Protein AF-A0AAW2WDC1-F1 (afdb_monomer_lite)

Sequence (67 aa):
MTKSVLSDRLAMWYLQLQQFEIAYVPQKVVKGQVLTDFLADHPIPAEWELSDDLPDKGVLVIEITPP

Foldseek 3Di:
DDDDPVNVVVVVVCVVCVVDPDDDDDDPDDDVVVVVVVCVVVPDPPPPPPPPVPPPPDPPPPPPDDD

Structure (mmCIF, N/CA/C/O backbone):
data_AF-A0AAW2WDC1-F1
#
_entry.id   AF-A0AAW2WDC1-F1
#
loop_
_atom_site.group_PDB
_atom_site.id
_atom_site.type_symbol
_atom_site.label_atom_id
_atom_site.label_alt_id
_atom_site.label_comp_id
_atom_site.label_asym_id
_atom_site.label_entity_id
_atom_site.label_seq_id
_atom_site.pdbx_PDB_ins_code
_atom_site.Cartn_x
_atom_site.Cartn_y
_atom_site.Cartn_z
_atom_site.occupancy
_atom_site.B_iso_or_equiv
_atom_site.auth_seq_id
_atom_site.auth_comp_id
_atom_site.auth_asym_id
_atom_site.auth_atom_id
_atom_site.pdbx_PDB_model_num
ATOM 1 N N . MET A 1 1 ? -2.650 10.964 29.616 1.00 43.53 1 MET A N 1
ATOM 2 C CA . MET A 1 1 ? -3.078 10.649 28.238 1.00 43.53 1 MET A CA 1
ATOM 3 C C . MET A 1 1 ? -1.893 10.030 27.519 1.00 43.53 1 MET A C 1
ATOM 5 O O . MET A 1 1 ? -0.949 10.740 27.204 1.00 43.53 1 MET A O 1
ATOM 9 N N . THR A 1 2 ? -1.868 8.708 27.368 1.00 51.38 2 THR A N 1
ATOM 10 C CA . THR A 1 2 ? -0.793 7.998 26.662 1.00 51.38 2 THR A CA 1
ATOM 11 C C . THR A 1 2 ? -1.026 8.132 25.163 1.00 51.38 2 THR A C 1
ATOM 13 O O . THR A 1 2 ? -1.971 7.549 24.632 1.00 51.38 2 THR A O 1
ATOM 16 N N . LYS A 1 3 ? -0.199 8.925 24.484 1.00 57.84 3 LYS A N 1
ATOM 17 C CA . LYS A 1 3 ? -0.161 8.946 23.021 1.00 57.84 3 LYS A CA 1
ATOM 18 C C . LYS A 1 3 ? 0.307 7.556 22.577 1.00 57.84 3 LYS A C 1
ATOM 20 O O . LYS A 1 3 ? 1.344 7.086 23.040 1.00 57.84 3 LYS A O 1
ATOM 25 N N . SER A 1 4 ? -0.512 6.835 21.816 1.00 63.59 4 SER A N 1
ATOM 26 C CA . SER A 1 4 ? -0.155 5.484 21.388 1.00 63.59 4 SER A CA 1
ATOM 27 C C . SER A 1 4 ? 0.959 5.571 20.345 1.00 63.59 4 SER A C 1
ATOM 29 O O . SER A 1 4 ? 0.896 6.398 19.439 1.00 63.59 4 SER A O 1
ATOM 31 N N . VAL A 1 5 ? 1.959 4.691 20.442 1.00 62.09 5 VAL A N 1
ATOM 32 C CA . VAL A 1 5 ? 3.078 4.586 19.480 1.00 62.09 5 VAL A CA 1
ATOM 33 C C . VAL A 1 5 ? 2.574 4.466 18.030 1.00 62.09 5 VAL A C 1
ATOM 35 O O . VAL A 1 5 ? 3.202 4.957 17.095 1.00 62.09 5 VAL A O 1
ATOM 38 N N . LEU A 1 6 ? 1.386 3.880 17.844 1.00 63.94 6 LEU A N 1
ATOM 39 C CA . LEU A 1 6 ? 0.698 3.779 16.555 1.00 63.94 6 LEU A CA 1
ATOM 40 C C . LEU A 1 6 ? 0.335 5.146 15.956 1.00 63.94 6 LEU A C 1
ATOM 42 O O . LEU A 1 6 ? 0.486 5.337 14.753 1.00 63.94 6 LEU A O 1
ATOM 46 N N . SER A 1 7 ? -0.107 6.104 16.777 1.00 74.12 7 SER A N 1
ATOM 47 C CA . SER A 1 7 ? -0.443 7.454 16.311 1.00 74.12 7 SER A CA 1
ATOM 48 C C . SER A 1 7 ? 0.788 8.207 15.811 1.00 74.12 7 SER A C 1
ATOM 50 O O . SER A 1 7 ? 0.679 8.971 14.856 1.00 74.12 7 SER A O 1
ATOM 52 N N . ASP A 1 8 ? 1.945 7.997 16.440 1.00 77.06 8 ASP A N 1
ATOM 53 C CA . ASP A 1 8 ? 3.193 8.649 16.037 1.00 77.06 8 ASP A CA 1
ATOM 54 C C . ASP A 1 8 ? 3.756 8.022 14.748 1.00 77.06 8 ASP A C 1
ATOM 56 O O . ASP A 1 8 ? 4.177 8.743 13.845 1.00 77.06 8 ASP A O 1
ATOM 60 N N . ARG A 1 9 ? 3.667 6.692 14.594 1.00 79.25 9 ARG A N 1
ATOM 61 C CA . ARG A 1 9 ? 4.066 5.998 13.355 1.00 79.25 9 ARG A CA 1
ATOM 62 C C . ARG A 1 9 ? 3.195 6.399 12.163 1.00 79.25 9 ARG A C 1
ATOM 64 O O . ARG A 1 9 ? 3.719 6.619 11.077 1.00 79.25 9 ARG A O 1
ATOM 71 N N . LEU A 1 10 ? 1.881 6.530 12.354 1.00 82.94 10 LEU A N 1
ATOM 72 C CA . LEU A 1 10 ? 0.979 7.003 11.297 1.00 82.94 10 LEU A CA 1
ATOM 73 C C . LEU A 1 10 ? 1.282 8.445 10.875 1.00 82.94 10 LEU A C 1
ATOM 75 O O . LEU A 1 10 ? 1.204 8.747 9.689 1.00 82.94 10 LEU A O 1
ATOM 79 N N . ALA A 1 11 ? 1.665 9.318 11.810 1.00 83.44 11 ALA A N 1
ATOM 80 C CA . ALA A 1 11 ? 2.059 10.688 11.488 1.00 83.44 11 ALA A CA 1
ATOM 81 C C . ALA A 1 11 ? 3.353 10.742 10.654 1.00 83.44 11 ALA A C 1
ATOM 83 O O . ALA A 1 11 ? 3.435 11.523 9.708 1.00 83.44 11 ALA A O 1
ATOM 84 N N . MET A 1 12 ? 4.329 9.879 10.960 1.00 83.00 12 MET A N 1
ATOM 85 C CA . MET A 1 12 ? 5.548 9.732 10.154 1.00 83.00 12 MET A CA 1
ATOM 86 C C . MET A 1 12 ? 5.233 9.263 8.732 1.00 83.00 12 MET A C 1
ATOM 88 O O . MET A 1 12 ? 5.630 9.917 7.769 1.00 83.00 12 MET A O 1
ATOM 92 N N . TRP A 1 13 ? 4.442 8.193 8.600 1.00 83.75 13 TRP A N 1
ATOM 93 C CA . TRP A 1 13 ? 4.004 7.705 7.291 1.00 83.75 13 TRP A CA 1
ATOM 94 C C . TRP A 1 13 ? 3.235 8.764 6.511 1.00 83.75 13 TRP A C 1
ATOM 96 O O . TRP A 1 13 ? 3.478 8.936 5.323 1.00 83.75 13 TRP A O 1
ATOM 106 N N . TYR A 1 14 ? 2.340 9.502 7.169 1.00 85.25 14 TYR A N 1
ATOM 107 C CA . TYR A 1 14 ? 1.604 10.590 6.536 1.00 85.25 14 TYR A CA 1
ATOM 108 C C . TYR A 1 14 ? 2.554 11.641 5.948 1.00 85.25 14 TYR A C 1
ATOM 110 O O . TYR A 1 14 ? 2.408 11.997 4.783 1.00 85.25 14 TYR A O 1
ATOM 118 N N . LEU A 1 15 ? 3.561 12.084 6.710 1.00 85.56 15 LEU A N 1
ATOM 119 C CA . LEU A 1 15 ? 4.535 13.069 6.237 1.00 85.56 15 LEU A CA 1
ATOM 120 C C . LEU A 1 15 ? 5.350 12.552 5.040 1.00 85.56 15 LEU A C 1
ATOM 122 O O . LEU A 1 15 ? 5.529 13.280 4.068 1.00 85.56 15 LEU A O 1
ATOM 126 N N . GLN A 1 16 ? 5.808 11.297 5.088 1.00 83.81 16 GLN A N 1
ATOM 127 C CA . GLN A 1 16 ? 6.587 10.679 4.006 1.00 83.81 16 GLN A CA 1
ATOM 128 C C . GLN A 1 16 ? 5.756 10.463 2.737 1.00 83.81 16 GLN A C 1
ATOM 130 O O . GLN A 1 16 ? 6.261 10.605 1.626 1.00 83.81 16 GLN A O 1
ATOM 135 N N . LEU A 1 17 ? 4.478 10.121 2.893 1.00 86.44 17 LEU A N 1
ATOM 136 C CA . LEU A 1 17 ? 3.587 9.820 1.778 1.00 86.44 17 LEU A CA 1
ATOM 137 C C . LEU A 1 17 ? 2.942 11.070 1.165 1.00 86.44 17 LEU A C 1
ATOM 139 O O . LEU A 1 17 ? 2.455 10.998 0.041 1.00 86.44 17 LEU A O 1
ATOM 143 N N . GLN A 1 18 ? 2.978 12.217 1.854 1.00 88.88 18 GLN A N 1
ATOM 144 C CA . GLN A 1 18 ? 2.355 13.465 1.398 1.00 88.88 18 GLN A CA 1
ATOM 145 C C . GLN A 1 18 ? 2.913 13.974 0.058 1.00 88.88 18 GLN A C 1
ATOM 147 O O . GLN A 1 18 ? 2.231 14.710 -0.649 1.00 88.88 18 GLN A O 1
ATOM 152 N N . GLN A 1 19 ? 4.145 13.604 -0.301 1.00 90.81 19 GLN A N 1
ATOM 153 C CA . GLN A 1 19 ? 4.750 13.997 -1.578 1.00 90.81 19 GLN A CA 1
ATOM 154 C C . GLN A 1 19 ? 4.160 13.263 -2.794 1.00 90.81 19 GLN A C 1
ATOM 156 O O . GLN A 1 19 ? 4.446 13.639 -3.928 1.00 90.81 19 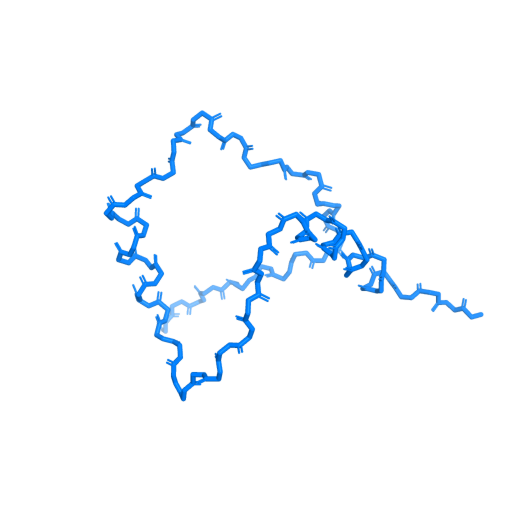GLN A O 1
ATOM 161 N N . PHE A 1 20 ? 3.376 12.206 -2.572 1.00 90.00 20 PHE A N 1
ATOM 162 C CA . PHE A 1 20 ? 2.788 11.391 -3.627 1.00 90.00 20 PHE A CA 1
ATOM 163 C C . PHE A 1 20 ? 1.289 11.673 -3.759 1.00 90.00 20 PHE A C 1
ATOM 165 O O . PHE A 1 20 ? 0.569 11.803 -2.768 1.00 90.00 20 PHE A O 1
AT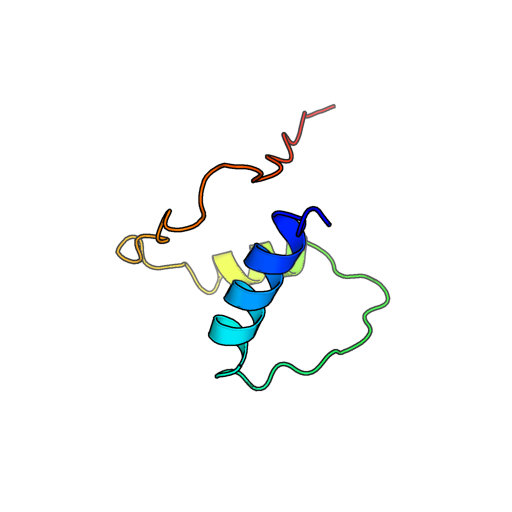OM 172 N N . GLU A 1 21 ? 0.789 11.691 -4.993 1.00 91.25 21 GLU A N 1
ATOM 173 C CA . GLU A 1 21 ? -0.646 11.774 -5.274 1.00 91.25 21 GLU A CA 1
ATOM 174 C C . GLU A 1 21 ? -1.314 10.405 -5.066 1.00 91.25 21 GLU A C 1
ATOM 176 O O . GLU A 1 21 ? -1.603 9.665 -6.006 1.00 91.25 21 GLU A O 1
ATOM 181 N N . ILE A 1 22 ? -1.529 10.032 -3.803 1.00 87.88 22 ILE A N 1
ATOM 182 C CA . ILE A 1 22 ? -2.158 8.757 -3.447 1.00 87.88 22 ILE A CA 1
ATOM 183 C C . ILE A 1 22 ? -3.678 8.920 -3.473 1.00 87.88 22 ILE A C 1
ATOM 185 O O . ILE A 1 22 ? -4.274 9.537 -2.590 1.00 87.88 22 ILE A O 1
ATOM 189 N N . ALA A 1 23 ? -4.321 8.317 -4.470 1.00 89.88 23 ALA A N 1
ATOM 190 C CA . ALA A 1 23 ? -5.771 8.210 -4.533 1.00 89.88 23 ALA A CA 1
ATOM 191 C C . ALA A 1 23 ? -6.238 6.869 -3.952 1.00 89.88 23 ALA A C 1
ATOM 193 O O . ALA A 1 23 ? -5.769 5.801 -4.350 1.00 89.88 23 ALA A O 1
ATOM 194 N N . TYR A 1 24 ? -7.207 6.908 -3.034 1.00 85.25 24 TYR A N 1
ATOM 195 C CA . TYR A 1 24 ? -7.869 5.689 -2.580 1.00 85.25 24 TYR A CA 1
ATOM 196 C C . TYR A 1 24 ? -8.831 5.184 -3.658 1.00 85.25 24 TYR A C 1
ATOM 198 O O . TYR A 1 24 ? -9.792 5.866 -4.016 1.00 85.25 24 TYR A O 1
ATOM 206 N N . VAL A 1 25 ? -8.594 3.963 -4.138 1.00 84.88 25 VAL A N 1
ATOM 207 C CA . VAL A 1 25 ? -9.474 3.280 -5.090 1.00 84.88 25 VAL A CA 1
ATOM 208 C C . VAL A 1 25 ? -10.019 2.015 -4.425 1.00 84.88 25 VAL A C 1
ATOM 210 O O . VAL A 1 25 ? -9.242 1.100 -4.141 1.00 84.88 25 VAL A O 1
ATOM 213 N N . PRO A 1 26 ? -11.336 1.920 -4.160 1.00 84.31 26 PRO A N 1
ATOM 214 C CA . PRO A 1 26 ? -11.912 0.731 -3.551 1.00 84.31 26 PRO A CA 1
ATOM 215 C C . PRO A 1 26 ? -11.782 -0.466 -4.501 1.00 84.31 26 PRO A C 1
ATOM 217 O O . PRO A 1 26 ? -12.322 -0.474 -5.607 1.00 84.31 26 PRO A O 1
ATOM 220 N N . GLN A 1 27 ? -11.077 -1.500 -4.051 1.00 78.69 27 GLN A N 1
ATOM 221 C CA . GLN A 1 27 ? -10.885 -2.758 -4.772 1.00 78.69 27 GLN A CA 1
ATOM 222 C C . GLN A 1 27 ? -11.656 -3.865 -4.047 1.00 78.69 27 GLN A C 1
ATOM 224 O O . GLN A 1 27 ? -11.532 -4.020 -2.834 1.00 78.69 27 GLN A O 1
ATOM 229 N N . LYS A 1 28 ? -12.456 -4.651 -4.779 1.00 77.19 28 LYS A N 1
ATOM 230 C CA . LYS A 1 28 ? -13.220 -5.772 -4.190 1.00 77.19 28 LYS A CA 1
ATOM 231 C C . LYS A 1 28 ? -12.319 -6.929 -3.749 1.00 77.19 28 LYS A C 1
ATOM 233 O O . LYS A 1 28 ? -12.689 -7.677 -2.853 1.00 77.19 28 LYS A O 1
ATOM 238 N N . VAL A 1 29 ? -11.162 -7.073 -4.392 1.00 73.81 29 VAL A N 1
ATOM 239 C CA . VAL A 1 29 ? -10.113 -8.037 -4.061 1.00 73.81 29 VAL A CA 1
ATOM 240 C C . VAL A 1 29 ? -8.784 -7.389 -4.421 1.00 73.81 29 VAL A C 1
ATOM 242 O O . VAL A 1 29 ? -8.594 -6.989 -5.565 1.00 73.81 29 VAL A O 1
ATOM 245 N N . VAL A 1 30 ? -7.858 -7.317 -3.471 1.00 71.12 30 VAL A N 1
ATOM 246 C CA . VAL A 1 30 ? -6.454 -7.008 -3.758 1.00 71.12 30 VAL A CA 1
ATOM 247 C C . VAL A 1 30 ? -5.721 -8.339 -3.751 1.00 71.12 30 VAL A C 1
ATOM 249 O O . VAL A 1 30 ? -5.519 -8.945 -2.701 1.00 71.12 30 VAL A O 1
ATOM 252 N N . LYS A 1 31 ? -5.399 -8.861 -4.934 1.00 75.81 31 LYS A N 1
ATOM 253 C CA . LYS A 1 31 ? -4.688 -10.135 -5.039 1.00 75.81 31 LYS A CA 1
ATOM 254 C C . LYS A 1 31 ? -3.214 -9.866 -4.742 1.00 75.81 31 LYS A C 1
ATOM 256 O O . LYS A 1 31 ? -2.558 -9.207 -5.540 1.00 75.81 31 LYS A O 1
ATOM 261 N N . GLY A 1 32 ? -2.695 -10.385 -3.627 1.00 74.31 32 GLY A N 1
ATOM 262 C CA . GLY A 1 32 ? -1.281 -10.218 -3.246 1.00 74.31 32 GLY A CA 1
ATOM 263 C C . GLY A 1 32 ? -0.304 -10.654 -4.345 1.00 74.31 32 GLY A C 1
ATOM 264 O O . GLY A 1 32 ? 0.736 -10.033 -4.521 1.00 74.31 32 GLY A O 1
ATOM 265 N N . GLN A 1 33 ? -0.714 -11.626 -5.168 1.00 78.56 33 GLN A N 1
ATOM 266 C CA . GLN A 1 33 ? 0.022 -12.050 -6.358 1.00 78.56 33 GLN A CA 1
ATOM 267 C C . GLN A 1 33 ? 0.347 -10.894 -7.315 1.00 78.56 33 GLN A C 1
ATOM 269 O O . GLN A 1 33 ? 1.435 -10.868 -7.860 1.00 78.56 33 GLN A O 1
ATOM 274 N N . VAL A 1 34 ? -0.554 -9.920 -7.490 1.00 80.69 34 VAL A N 1
ATOM 275 C CA . VAL A 1 34 ? -0.330 -8.789 -8.410 1.00 80.69 34 VAL A CA 1
ATOM 276 C C . VAL A 1 34 ? 0.857 -7.943 -7.959 1.00 80.69 34 VAL A C 1
ATOM 278 O O . VAL A 1 34 ? 1.598 -7.443 -8.796 1.00 80.69 34 VAL A O 1
ATOM 281 N N . LEU A 1 35 ? 1.070 -7.812 -6.645 1.00 80.81 35 LEU A N 1
ATOM 282 C CA . LEU A 1 35 ? 2.246 -7.125 -6.120 1.00 80.81 35 LEU A CA 1
ATOM 283 C C . LEU A 1 35 ? 3.520 -7.931 -6.400 1.00 80.81 35 LEU A C 1
ATOM 285 O O . LEU A 1 35 ? 4.521 -7.359 -6.814 1.00 80.81 35 LEU A O 1
ATOM 289 N N . THR A 1 36 ? 3.479 -9.250 -6.203 1.00 81.38 36 THR A N 1
ATOM 290 C CA . THR A 1 36 ? 4.618 -10.137 -6.480 1.00 81.38 36 THR A CA 1
ATOM 291 C C . THR A 1 36 ? 4.984 -10.153 -7.963 1.00 81.38 36 THR A C 1
ATOM 293 O O . THR A 1 36 ? 6.158 -10.016 -8.289 1.00 81.38 36 THR A O 1
ATOM 296 N N . ASP A 1 37 ? 3.993 -10.265 -8.850 1.00 88.00 37 ASP A N 1
ATOM 297 C CA . ASP A 1 37 ? 4.183 -10.239 -10.304 1.00 88.00 37 ASP A CA 1
ATOM 298 C C . ASP A 1 37 ? 4.763 -8.883 -10.738 1.00 88.00 37 ASP A C 1
ATOM 300 O O . ASP A 1 37 ? 5.746 -8.830 -11.471 1.00 88.00 37 ASP A O 1
ATOM 304 N N . PHE A 1 38 ? 4.228 -7.780 -10.197 1.00 86.19 38 PHE A N 1
ATOM 305 C CA . PHE A 1 38 ? 4.750 -6.440 -10.460 1.00 86.19 38 PHE A CA 1
ATOM 306 C C . PHE A 1 38 ? 6.220 -6.294 -10.046 1.00 86.19 38 PHE A C 1
ATOM 308 O O . PHE A 1 38 ? 7.008 -5.740 -10.808 1.00 86.19 38 PHE A O 1
ATOM 315 N N . LEU A 1 39 ? 6.601 -6.803 -8.869 1.00 85.44 39 LEU A N 1
ATOM 316 C CA . LEU A 1 39 ? 7.986 -6.769 -8.386 1.00 85.44 39 LEU A CA 1
ATOM 317 C C . LEU A 1 39 ? 8.922 -7.688 -9.183 1.00 85.44 39 LEU A C 1
ATOM 319 O O . LEU A 1 39 ? 10.105 -7.383 -9.296 1.00 85.44 39 LEU A O 1
ATOM 323 N N . ALA A 1 40 ? 8.420 -8.795 -9.733 1.00 87.12 40 ALA A N 1
ATOM 324 C CA . ALA A 1 4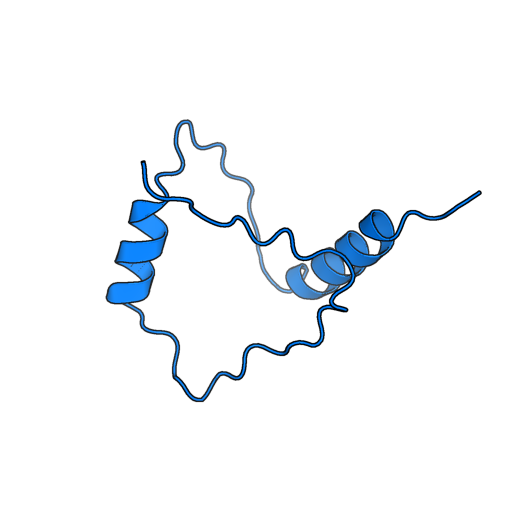0 ? 9.206 -9.660 -10.610 1.00 87.12 40 ALA A CA 1
ATOM 325 C C . ALA A 1 40 ? 9.554 -8.951 -11.931 1.00 87.12 40 ALA A C 1
ATOM 327 O O . ALA A 1 40 ? 10.685 -9.061 -12.404 1.00 87.12 40 ALA A O 1
ATOM 328 N N . ASP A 1 41 ? 8.608 -8.182 -12.478 1.00 91.62 41 ASP A N 1
ATOM 329 C CA . ASP A 1 41 ? 8.814 -7.367 -13.682 1.00 91.62 41 ASP A CA 1
ATOM 330 C C . ASP A 1 41 ? 9.614 -6.077 -13.402 1.00 91.62 41 ASP A C 1
ATOM 332 O O . ASP A 1 41 ? 10.257 -5.530 -14.299 1.00 91.62 41 ASP A O 1
ATOM 336 N N . HIS A 1 42 ? 9.591 -5.591 -12.156 1.00 86.12 42 HIS A N 1
ATOM 337 C CA . HIS A 1 42 ? 10.242 -4.355 -11.712 1.00 86.12 42 HIS A CA 1
ATOM 338 C C . HIS A 1 42 ? 11.075 -4.626 -10.446 1.00 86.12 42 HIS A C 1
ATOM 340 O O . HIS A 1 42 ? 10.681 -4.216 -9.347 1.00 86.12 42 HIS A O 1
ATOM 346 N N . PRO A 1 43 ? 12.213 -5.337 -10.568 1.00 81.88 43 PRO A N 1
ATOM 347 C CA . PRO A 1 43 ? 13.018 -5.711 -9.416 1.00 81.88 43 PRO A CA 1
ATOM 348 C C . PRO A 1 43 ? 13.560 -4.468 -8.711 1.00 81.88 43 PRO A C 1
ATOM 350 O O . PRO A 1 43 ? 14.084 -3.547 -9.342 1.00 81.88 43 PRO A O 1
ATOM 353 N N . ILE A 1 44 ? 13.455 -4.459 -7.384 1.00 80.31 44 ILE A N 1
ATOM 354 C CA . ILE A 1 4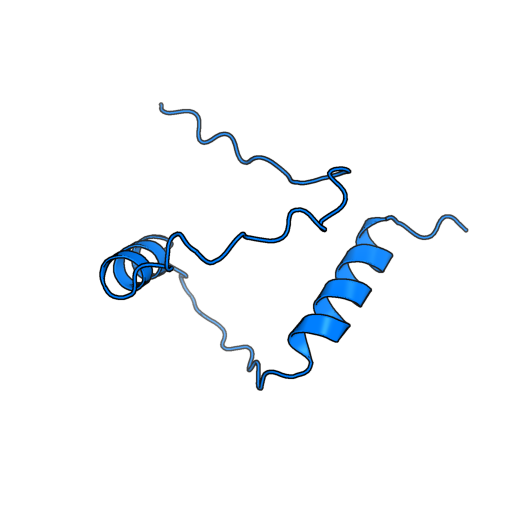4 ? 14.053 -3.417 -6.552 1.00 80.31 44 ILE A CA 1
ATOM 355 C C . ILE A 1 44 ? 15.582 -3.573 -6.630 1.00 80.31 44 ILE A C 1
ATOM 357 O O . ILE A 1 44 ? 16.077 -4.672 -6.359 1.00 80.31 44 ILE A O 1
ATOM 361 N N . PRO A 1 45 ? 16.342 -2.522 -7.000 1.00 81.75 45 PRO A N 1
ATOM 362 C CA . PRO A 1 45 ? 17.798 -2.587 -7.027 1.00 81.75 45 PRO A CA 1
ATOM 363 C C . PRO A 1 45 ? 18.346 -3.008 -5.663 1.00 81.75 45 PRO A C 1
ATOM 365 O O . PRO A 1 45 ? 17.942 -2.461 -4.641 1.00 81.75 45 PRO A O 1
ATOM 368 N N . ALA A 1 46 ? 19.301 -3.940 -5.640 1.00 72.19 46 ALA A N 1
ATOM 369 C CA . ALA A 1 46 ? 19.918 -4.417 -4.395 1.00 72.19 46 ALA A CA 1
ATOM 370 C C . ALA A 1 46 ? 20.658 -3.307 -3.618 1.00 72.19 46 ALA A C 1
ATOM 372 O O . ALA A 1 46 ? 20.968 -3.466 -2.444 1.00 72.19 46 ALA A O 1
ATOM 373 N N . GLU A 1 47 ? 20.936 -2.190 -4.291 1.00 73.19 47 GLU A N 1
ATOM 374 C CA . GLU A 1 47 ? 21.558 -0.975 -3.762 1.00 73.19 47 GLU A CA 1
ATOM 375 C C . GLU A 1 47 ? 20.581 -0.105 -2.957 1.00 73.19 47 GLU A C 1
ATOM 377 O O . GLU A 1 47 ? 21.009 0.789 -2.228 1.00 73.19 47 GLU A O 1
ATOM 382 N N . TRP A 1 48 ? 19.268 -0.319 -3.106 1.00 67.19 48 TRP A N 1
ATOM 383 C CA . TRP A 1 48 ? 18.275 0.330 -2.260 1.00 67.19 48 TRP A CA 1
ATOM 384 C C . TRP A 1 48 ? 18.281 -0.366 -0.904 1.00 67.19 48 TRP A C 1
ATOM 386 O O . TRP A 1 48 ? 17.525 -1.308 -0.667 1.00 67.19 48 TRP A O 1
ATOM 396 N N . GLU A 1 49 ? 19.141 0.107 -0.004 1.00 64.56 49 GLU A N 1
ATOM 397 C CA . GLU A 1 49 ? 18.995 -0.182 1.417 1.00 64.56 49 GLU A CA 1
ATOM 398 C C . GLU A 1 49 ? 17.613 0.322 1.845 1.00 64.56 49 GLU A C 1
ATOM 400 O O . GLU A 1 49 ? 17.338 1.526 1.874 1.00 64.56 49 GLU A O 1
ATOM 405 N N . LEU A 1 50 ? 16.699 -0.610 2.117 1.00 64.50 50 LEU A N 1
ATOM 406 C CA . LEU A 1 50 ? 15.471 -0.280 2.820 1.00 64.50 50 LEU A CA 1
ATOM 407 C C . LEU A 1 50 ? 15.912 0.230 4.186 1.00 64.50 50 LEU A C 1
ATOM 409 O O . LEU A 1 50 ? 16.449 -0.536 4.978 1.00 64.50 50 LEU A O 1
ATOM 413 N N . SER A 1 51 ? 15.758 1.531 4.428 1.00 59.28 51 SER A N 1
ATOM 414 C CA . SER A 1 51 ? 16.141 2.092 5.716 1.00 59.28 51 SER A CA 1
ATOM 415 C C . SER A 1 51 ? 15.348 1.399 6.828 1.00 59.28 51 SER A C 1
ATOM 417 O O . SER A 1 51 ? 14.118 1.504 6.885 1.00 59.28 51 SER A O 1
ATOM 419 N N . ASP A 1 52 ? 16.068 0.735 7.732 1.00 56.06 52 ASP A N 1
ATOM 420 C CA . ASP A 1 52 ? 15.555 0.178 8.986 1.00 56.06 52 ASP A CA 1
ATOM 421 C C . ASP A 1 52 ? 15.206 1.283 10.011 1.00 56.06 52 ASP A C 1
ATOM 423 O O . ASP A 1 52 ? 14.954 0.997 11.179 1.00 56.06 52 ASP A O 1
ATOM 427 N N . ASP A 1 53 ? 15.124 2.558 9.595 1.00 57.59 53 ASP A N 1
ATOM 428 C CA . ASP A 1 53 ? 14.671 3.697 10.416 1.00 57.59 53 ASP A CA 1
ATOM 429 C C . ASP A 1 53 ? 13.245 3.531 10.970 1.00 57.59 53 ASP A C 1
ATOM 431 O O . ASP A 1 53 ? 12.756 4.374 11.729 1.00 57.59 53 ASP A O 1
ATOM 435 N N . LEU A 1 54 ? 12.546 2.449 10.619 1.00 56.59 54 LEU A N 1
ATOM 436 C CA . LEU A 1 54 ? 11.394 2.016 11.383 1.00 56.59 54 LEU A CA 1
ATOM 437 C C . LEU A 1 54 ? 11.858 1.501 12.750 1.00 56.59 54 LEU A C 1
ATOM 439 O O . LEU A 1 54 ? 12.426 0.414 12.827 1.00 56.59 54 LEU A O 1
ATOM 443 N N . PRO A 1 55 ? 11.559 2.208 13.859 1.00 56.16 55 PRO A N 1
ATOM 444 C CA . PRO A 1 55 ? 11.880 1.687 15.174 1.00 56.16 55 PRO A CA 1
ATOM 445 C C . PRO A 1 55 ? 11.164 0.346 15.322 1.00 56.16 55 PRO A C 1
ATOM 447 O O . PRO A 1 55 ? 9.935 0.290 15.256 1.00 56.16 55 PRO A O 1
ATOM 450 N N . ASP A 1 56 ? 11.946 -0.708 15.542 1.00 53.69 56 ASP A N 1
ATOM 451 C CA . ASP A 1 56 ? 11.599 -2.136 15.655 1.00 53.69 56 ASP A CA 1
ATOM 452 C C . ASP A 1 56 ? 10.484 -2.472 16.683 1.00 53.69 56 ASP A C 1
ATOM 454 O O . ASP A 1 56 ? 10.156 -3.612 16.988 1.00 53.69 56 ASP A O 1
ATOM 458 N N . LYS A 1 57 ? 9.810 -1.474 17.253 1.00 55.78 57 LYS A N 1
ATOM 459 C CA . LYS A 1 57 ? 8.813 -1.617 18.318 1.00 55.78 57 LYS A CA 1
ATOM 460 C C . LYS A 1 57 ? 7.420 -2.051 17.843 1.00 55.78 57 LYS A C 1
ATOM 462 O O . LYS A 1 57 ? 6.431 -1.719 18.496 1.00 55.78 57 LYS A O 1
ATOM 467 N N . GLY A 1 58 ? 7.312 -2.789 16.738 1.00 54.62 58 GLY A N 1
ATOM 468 C CA . GLY A 1 58 ? 6.029 -3.355 16.301 1.00 54.62 58 GLY A CA 1
ATOM 469 C C . GLY A 1 58 ? 5.901 -3.633 14.808 1.00 54.62 58 GLY A C 1
ATOM 470 O O . GLY A 1 58 ? 4.839 -3.377 14.229 1.00 54.62 58 GLY A O 1
ATOM 471 N N . VAL A 1 59 ? 6.955 -4.115 14.149 1.00 53.75 59 VAL A N 1
ATOM 472 C CA . VAL A 1 59 ? 6.765 -4.816 12.876 1.00 53.75 59 VAL A CA 1
ATOM 473 C C . VAL A 1 59 ? 6.069 -6.130 13.228 1.00 53.75 59 VAL A C 1
ATOM 475 O O . VAL A 1 59 ? 6.666 -7.012 13.833 1.00 53.75 59 VAL A O 1
ATOM 478 N N . L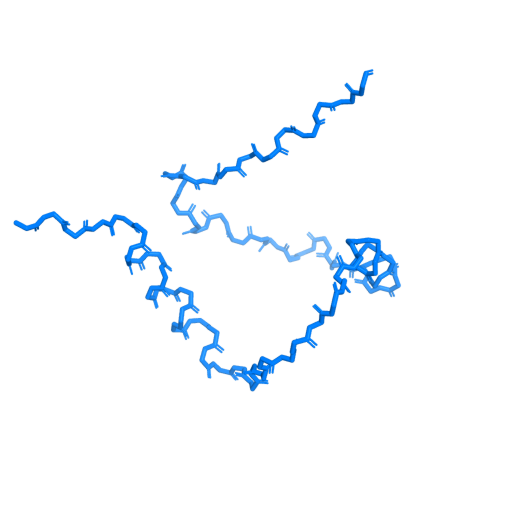EU A 1 60 ? 4.771 -6.238 12.930 1.00 54.03 60 LEU A N 1
ATOM 479 C CA . LEU A 1 60 ? 4.100 -7.533 12.926 1.00 54.03 60 LEU A CA 1
ATOM 480 C C . LEU A 1 60 ? 4.756 -8.341 11.808 1.00 54.03 60 LEU A C 1
ATOM 482 O O . LEU A 1 60 ? 4.388 -8.202 10.643 1.00 54.03 60 LEU A O 1
ATOM 486 N N . VAL A 1 61 ? 5.766 -9.133 12.163 1.00 50.00 61 VAL A N 1
ATOM 487 C CA . VAL A 1 61 ? 6.242 -10.219 11.318 1.00 50.00 61 VAL A CA 1
ATOM 488 C C . VAL A 1 61 ? 5.046 -11.145 11.163 1.00 50.00 61 VAL A C 1
ATOM 490 O O . VAL A 1 61 ? 4.652 -11.839 12.099 1.00 50.00 61 VAL A O 1
ATOM 493 N N . ILE A 1 62 ? 4.394 -11.089 10.005 1.00 51.25 62 ILE A N 1
ATOM 494 C CA . ILE A 1 62 ? 3.435 -12.117 9.629 1.00 51.25 62 ILE A CA 1
ATOM 495 C C . ILE A 1 62 ? 4.304 -13.317 9.273 1.00 51.25 62 ILE A C 1
ATOM 497 O O . ILE A 1 62 ? 4.752 -13.448 8.136 1.00 51.25 62 ILE A O 1
ATOM 501 N N . GLU A 1 63 ? 4.625 -14.143 10.269 1.00 54.19 63 GLU A N 1
ATOM 502 C CA . GLU A 1 63 ? 5.183 -15.464 10.015 1.00 54.19 63 GLU A CA 1
ATOM 503 C C . GLU A 1 63 ? 4.145 -16.224 9.191 1.00 54.19 63 GLU A C 1
ATOM 505 O O . GLU A 1 63 ? 3.107 -16.653 9.696 1.00 54.19 63 GLU A O 1
ATOM 510 N N . ILE A 1 64 ? 4.391 -16.337 7.888 1.00 54.69 64 ILE A N 1
ATOM 511 C CA . ILE A 1 64 ? 3.609 -17.207 7.019 1.00 54.69 64 ILE A CA 1
ATOM 512 C C . ILE A 1 64 ? 4.026 -18.628 7.392 1.00 54.69 64 ILE A C 1
ATOM 514 O O . ILE A 1 64 ? 5.006 -19.156 6.871 1.00 54.69 64 ILE A O 1
ATOM 518 N N . THR A 1 65 ? 3.324 -19.233 8.346 1.00 43.03 65 THR A N 1
ATOM 519 C CA . THR A 1 65 ? 3.501 -20.649 8.661 1.00 43.03 65 THR A CA 1
ATOM 520 C C . THR A 1 65 ? 2.879 -21.464 7.519 1.00 43.03 65 THR A C 1
ATOM 522 O O . THR A 1 65 ? 1.699 -21.260 7.217 1.00 43.03 65 THR A O 1
ATOM 525 N N . PRO A 1 66 ? 3.634 -22.339 6.829 1.00 62.12 66 PRO A N 1
ATOM 526 C CA . PRO A 1 66 ? 3.050 -23.249 5.847 1.00 62.12 66 PRO A CA 1
ATOM 527 C C . PRO A 1 66 ? 2.124 -24.276 6.538 1.00 62.12 66 PRO A C 1
ATOM 529 O O . PRO A 1 66 ? 2.301 -24.523 7.733 1.00 62.12 66 PRO A O 1
ATOM 532 N N . PRO A 1 67 ? 1.131 -24.833 5.812 1.00 60.03 67 PRO A N 1
ATOM 533 C CA . PRO A 1 67 ? 0.122 -25.746 6.362 1.00 60.03 67 PRO A CA 1
ATOM 5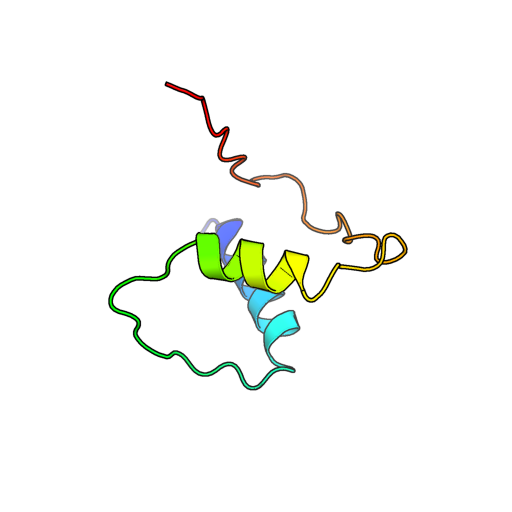34 C C . PRO A 1 67 ? 0.687 -27.089 6.837 1.00 60.03 67 PRO A C 1
ATOM 536 O O . PRO A 1 67 ? 1.691 -27.559 6.252 1.00 60.03 67 PRO A O 1
#

pLDDT: mean 72.47, std 13.86, range [43.03, 91.62]

Organism: NCBI:txid2727402

Radius of gyration: 15.91 Å; chains: 1; bounding box: 35×40×42 Å

Secondary structure (DSSP, 8-state):
----HHHHHHHHHHHHHTTS-------S---HHHHHHHHHHSPPPTT------S-SS----------